Protein AF-A0A3C0VYG6-F1 (afdb_monomer)

Mean predicted aligned error: 3.46 Å

Structure (mmCIF, N/CA/C/O backbone):
data_AF-A0A3C0VYG6-F1
#
_entry.id   AF-A0A3C0VYG6-F1
#
loop_
_atom_site.group_PDB
_atom_site.id
_atom_site.type_symbol
_atom_site.label_atom_id
_atom_site.label_alt_id
_atom_site.label_comp_id
_atom_site.label_asym_id
_atom_site.label_entity_id
_atom_site.label_seq_id
_atom_site.pdbx_PDB_ins_code
_atom_site.Cartn_x
_atom_site.Cartn_y
_atom_site.Cartn_z
_atom_site.occupancy
_atom_site.B_iso_or_equiv
_atom_site.auth_seq_id
_atom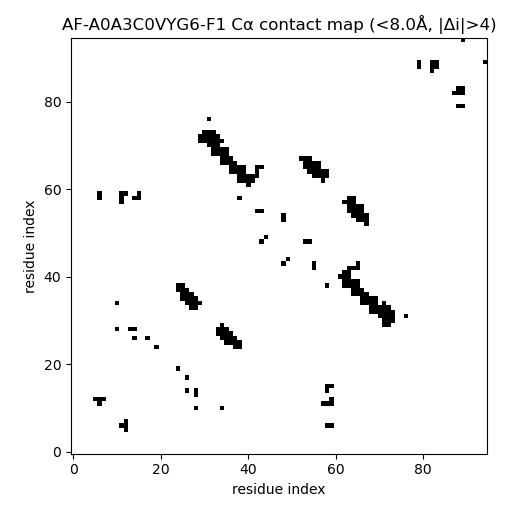_site.auth_comp_id
_atom_site.auth_asym_id
_atom_site.auth_atom_id
_atom_site.pdbx_PDB_model_num
ATOM 1 N N . VAL A 1 1 ? -26.037 -1.979 -20.488 1.00 85.62 1 VAL A N 1
ATOM 2 C CA . VAL A 1 1 ? -24.794 -2.259 -19.729 1.00 85.62 1 VAL A CA 1
ATOM 3 C C . VAL A 1 1 ? -24.989 -1.701 -18.334 1.00 85.62 1 VAL A C 1
ATOM 5 O O . VAL A 1 1 ? -25.459 -0.575 -18.238 1.00 85.62 1 VAL A O 1
ATOM 8 N N . ASN A 1 2 ? -24.693 -2.478 -17.292 1.00 95.00 2 ASN A N 1
ATOM 9 C CA . ASN A 1 2 ? -24.775 -2.016 -15.905 1.00 95.00 2 ASN A CA 1
ATOM 10 C C . ASN A 1 2 ? -23.393 -1.535 -15.453 1.00 95.00 2 ASN A C 1
ATOM 12 O O . ASN A 1 2 ? -22.405 -2.222 -15.699 1.00 95.00 2 ASN A O 1
ATOM 16 N N . VAL A 1 3 ? -23.335 -0.372 -14.803 1.00 96.19 3 VAL A N 1
ATOM 17 C CA . VAL A 1 3 ? -22.115 0.186 -14.203 1.00 96.19 3 VAL A CA 1
ATOM 18 C C . VAL A 1 3 ? -22.290 0.155 -12.691 1.00 96.19 3 VAL A C 1
ATOM 20 O O . VAL A 1 3 ? -23.285 0.661 -12.178 1.00 96.19 3 VAL A O 1
ATOM 23 N N . VAL A 1 4 ? -21.341 -0.460 -11.988 1.00 95.19 4 VAL A N 1
ATOM 24 C CA . VAL A 1 4 ? -21.370 -0.617 -10.529 1.00 95.19 4 VAL A CA 1
ATOM 25 C C . VAL A 1 4 ? -20.215 0.173 -9.929 1.00 95.19 4 VAL A C 1
ATOM 27 O O . VAL A 1 4 ? -19.079 0.047 -10.382 1.00 95.19 4 VAL A O 1
ATOM 30 N N . ALA A 1 5 ? -20.501 0.973 -8.903 1.00 93.75 5 ALA A N 1
ATOM 31 C CA . ALA A 1 5 ? -19.471 1.621 -8.104 1.00 93.75 5 ALA A CA 1
ATOM 32 C C . ALA A 1 5 ? -18.885 0.604 -7.112 1.00 93.75 5 ALA A C 1
ATOM 34 O O . ALA A 1 5 ? -19.516 0.268 -6.112 1.00 93.75 5 ALA A O 1
ATOM 35 N N . SER A 1 6 ? -17.698 0.083 -7.420 1.00 92.75 6 SER A N 1
ATOM 36 C CA . SER A 1 6 ? -16.903 -0.734 -6.500 1.00 92.75 6 SER A CA 1
ATOM 37 C C . SER A 1 6 ? -16.096 0.151 -5.539 1.00 92.75 6 SER A C 1
ATOM 39 O O . SER A 1 6 ? -16.259 1.372 -5.500 1.00 92.75 6 SER A O 1
ATOM 41 N N . LEU A 1 7 ? -15.168 -0.455 -4.794 1.00 93.56 7 LEU A N 1
ATOM 42 C CA . LEU A 1 7 ? -14.070 0.277 -4.163 1.00 93.56 7 LEU A CA 1
ATOM 43 C C . LEU A 1 7 ? -13.212 0.910 -5.267 1.00 93.56 7 LEU A C 1
ATOM 45 O O . LEU A 1 7 ? -12.397 0.237 -5.891 1.00 93.56 7 LEU A O 1
ATOM 49 N N . SER A 1 8 ? -13.466 2.185 -5.562 1.00 93.94 8 SER A N 1
ATOM 50 C CA . SER A 1 8 ? -12.815 2.916 -6.658 1.00 93.94 8 SER A CA 1
ATOM 51 C C . SER A 1 8 ? -11.361 3.273 -6.355 1.00 93.94 8 SER A C 1
ATOM 53 O O . SER A 1 8 ? -10.582 3.490 -7.279 1.00 93.94 8 SER A O 1
ATOM 55 N N . HIS A 1 9 ? -10.993 3.312 -5.073 1.00 95.06 9 HIS A N 1
ATOM 56 C CA . HIS A 1 9 ? -9.601 3.367 -4.657 1.00 95.06 9 HIS A CA 1
ATOM 57 C C . HIS A 1 9 ? -8.968 1.976 -4.790 1.00 95.06 9 HIS A C 1
ATOM 59 O O . HIS A 1 9 ? -9.416 1.016 -4.159 1.00 95.06 9 HIS A O 1
ATOM 65 N N . ASP A 1 10 ? -7.913 1.875 -5.592 1.00 93.25 10 ASP A N 1
ATOM 66 C CA . ASP A 1 10 ? -7.226 0.624 -5.915 1.00 93.25 10 ASP A CA 1
ATOM 67 C C . ASP A 1 10 ? -6.709 -0.123 -4.675 1.00 93.25 10 ASP A C 1
ATOM 69 O O . ASP A 1 10 ? -6.926 -1.328 -4.555 1.00 93.25 10 ASP A O 1
ATOM 73 N N . THR A 1 11 ? -6.124 0.579 -3.701 1.00 93.25 11 THR A N 1
ATOM 74 C CA . THR A 1 11 ? -5.649 -0.036 -2.454 1.00 93.25 11 THR A CA 1
ATOM 75 C C . THR A 1 11 ? -6.812 -0.561 -1.617 1.00 93.25 11 THR A C 1
ATOM 77 O O . THR A 1 11 ? -6.693 -1.622 -1.012 1.00 93.25 11 THR A O 1
ATOM 80 N N . ALA A 1 12 ? -7.961 0.124 -1.607 1.00 94.31 12 ALA A N 1
ATOM 81 C CA . ALA A 1 12 ? -9.144 -0.384 -0.914 1.00 94.31 12 ALA A CA 1
ATOM 82 C C . ALA A 1 12 ? -9.635 -1.690 -1.556 1.00 94.31 12 ALA A C 1
ATOM 84 O O . ALA A 1 12 ? -9.942 -2.645 -0.847 1.00 94.31 12 ALA A O 1
ATOM 85 N N . CYS A 1 13 ? -9.648 -1.750 -2.890 1.00 94.94 13 CYS A N 1
ATOM 86 C CA . CYS A 1 13 ? -9.995 -2.955 -3.640 1.00 94.94 13 CYS A CA 1
ATOM 87 C C . CYS A 1 13 ? -9.012 -4.109 -3.372 1.00 94.94 13 CYS A C 1
ATOM 89 O O . CYS A 1 13 ? -9.440 -5.231 -3.111 1.00 94.94 13 CYS A O 1
ATOM 91 N N . ALA A 1 14 ? -7.704 -3.830 -3.368 1.00 94.62 14 ALA A N 1
ATOM 92 C CA . ALA A 1 14 ? -6.667 -4.825 -3.095 1.00 94.62 14 ALA A CA 1
ATOM 93 C C . ALA A 1 14 ? -6.784 -5.418 -1.682 1.00 94.62 14 ALA A C 1
ATOM 95 O O . ALA A 1 14 ? -6.713 -6.633 -1.516 1.00 94.62 14 ALA A O 1
ATOM 96 N N . VAL A 1 15 ? -7.007 -4.568 -0.675 1.00 94.94 15 VAL A N 1
ATOM 97 C CA . VAL A 1 15 ? -7.158 -4.986 0.728 1.00 94.94 15 VAL A CA 1
ATOM 98 C C . VAL A 1 15 ? -8.434 -5.806 0.924 1.00 94.94 15 VAL A C 1
ATOM 100 O O . VAL A 1 15 ? -8.385 -6.839 1.580 1.00 94.94 15 VAL A O 1
ATOM 103 N N . ALA A 1 16 ? -9.548 -5.422 0.291 1.00 94.25 16 ALA A N 1
ATOM 104 C CA . ALA A 1 16 ? -10.799 -6.184 0.352 1.00 94.25 16 ALA A CA 1
ATOM 105 C C . ALA A 1 16 ? -10.696 -7.591 -0.271 1.00 94.25 16 ALA A C 1
ATOM 107 O O . ALA A 1 16 ? -11.512 -8.458 0.032 1.00 94.25 16 ALA A O 1
ATOM 108 N N . ALA A 1 17 ? -9.709 -7.822 -1.141 1.00 94.62 17 ALA A N 1
ATOM 109 C CA . ALA A 1 17 ? -9.425 -9.128 -1.727 1.00 94.62 17 ALA A CA 1
ATOM 110 C C . ALA A 1 17 ? -8.437 -9.973 -0.896 1.00 94.62 17 ALA A C 1
ATOM 112 O O . ALA A 1 17 ? -8.184 -11.126 -1.255 1.00 94.62 17 ALA A O 1
ATOM 113 N N . CYS A 1 18 ? -7.852 -9.436 0.185 1.00 94.75 18 CYS A N 1
ATOM 114 C CA . CYS A 1 18 ? -6.943 -10.200 1.037 1.00 94.75 18 CYS A CA 1
ATOM 115 C C . CYS A 1 18 ? -7.696 -11.342 1.746 1.00 94.75 18 CYS A C 1
ATOM 117 O O . CYS A 1 18 ? -8.712 -11.093 2.391 1.00 94.75 18 CYS A O 1
ATOM 119 N N . PRO A 1 19 ? -7.186 -12.587 1.708 1.00 94.19 19 PRO A N 1
ATOM 120 C CA . PRO A 1 19 ? -7.843 -13.746 2.311 1.00 94.19 19 PRO A CA 1
ATOM 121 C C . PRO A 1 19 ? -7.551 -13.842 3.820 1.00 94.19 19 PRO A C 1
ATOM 123 O O . PRO A 1 19 ? -7.186 -14.900 4.327 1.00 94.19 19 PRO A O 1
ATOM 126 N N . ALA A 1 20 ? -7.613 -12.720 4.536 1.00 91.69 20 ALA A N 1
ATOM 127 C CA . ALA A 1 20 ? -7.383 -12.701 5.973 1.00 91.69 20 ALA A CA 1
ATOM 128 C C . ALA A 1 20 ? -8.600 -13.290 6.703 1.00 91.69 20 ALA A C 1
ATOM 130 O O . ALA A 1 20 ? -9.721 -12.827 6.529 1.00 91.69 20 ALA A O 1
ATOM 131 N N . GLU A 1 21 ? -8.373 -14.309 7.532 1.00 89.31 21 GLU A N 1
ATOM 132 C CA . GLU A 1 21 ? -9.440 -14.991 8.287 1.00 89.31 21 GLU A CA 1
ATOM 133 C C . GLU A 1 21 ? -9.496 -14.576 9.765 1.00 89.31 21 GLU A C 1
ATOM 135 O O . GLU A 1 21 ? -10.397 -14.981 10.496 1.00 89.31 21 GLU A O 1
ATOM 140 N N . SER A 1 22 ? -8.522 -13.790 10.232 1.00 90.75 22 SER A N 1
ATOM 141 C CA . SER A 1 22 ? -8.424 -13.359 11.629 1.00 90.75 22 SER A CA 1
ATOM 142 C C . SER A 1 22 ? -8.308 -11.849 11.726 1.00 90.75 22 SER A C 1
ATOM 144 O O . SER A 1 22 ? -7.659 -11.244 10.880 1.00 90.75 22 SER A O 1
ATOM 146 N N . ASP A 1 23 ? -8.775 -11.275 12.832 1.00 85.81 23 ASP A N 1
ATOM 147 C CA . ASP A 1 23 ? -8.655 -9.838 13.118 1.00 85.81 23 ASP A CA 1
ATOM 148 C C . ASP A 1 23 ? -7.212 -9.384 13.411 1.00 85.81 23 ASP A C 1
ATOM 150 O O . ASP A 1 23 ? -6.930 -8.191 13.505 1.00 85.81 23 ASP A O 1
ATOM 154 N N . ARG A 1 24 ? -6.263 -10.318 13.569 1.00 91.06 24 ARG A N 1
ATOM 155 C CA . ARG A 1 24 ? -4.842 -10.014 13.796 1.00 91.06 24 ARG A CA 1
ATOM 156 C C . ARG A 1 24 ? -4.030 -10.251 12.540 1.00 91.06 24 ARG A C 1
ATOM 158 O O . ARG A 1 24 ? -3.291 -11.228 12.430 1.00 91.06 24 ARG A O 1
ATOM 165 N N . TRP A 1 25 ? -4.148 -9.320 11.610 1.00 94.88 25 TRP A N 1
ATOM 166 C CA . TRP A 1 25 ? -3.433 -9.364 10.348 1.00 94.88 25 TRP A CA 1
ATOM 167 C C . TRP A 1 25 ? -2.948 -7.975 9.946 1.00 94.88 25 TRP A C 1
ATOM 169 O O . TRP A 1 25 ? -3.426 -6.955 10.437 1.00 94.88 25 TRP A O 1
ATOM 179 N N . ALA A 1 26 ? -1.975 -7.958 9.047 1.00 96.19 26 ALA A N 1
ATOM 180 C CA . ALA A 1 26 ? -1.496 -6.764 8.377 1.00 96.19 26 ALA A CA 1
ATOM 181 C C . ALA A 1 26 ? -1.342 -7.081 6.894 1.00 96.19 26 ALA A C 1
ATOM 183 O O . ALA A 1 26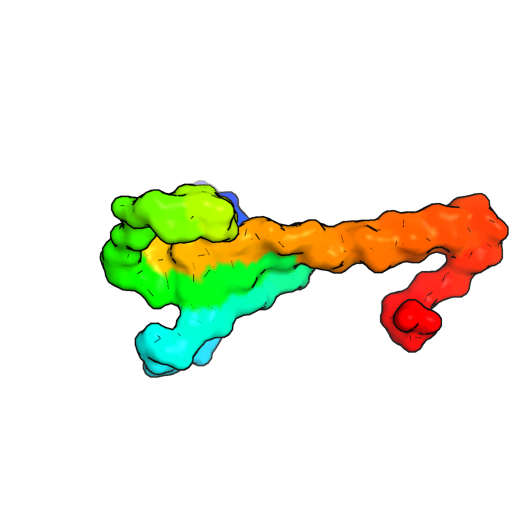 ? -1.110 -8.234 6.522 1.00 96.19 26 ALA A O 1
ATOM 184 N N . TYR A 1 27 ? -1.425 -6.058 6.054 1.00 96.00 27 TYR A N 1
ATOM 185 C CA . TYR A 1 27 ? -1.158 -6.186 4.628 1.00 96.00 27 TYR A CA 1
ATOM 186 C C . TYR A 1 27 ? 0.028 -5.336 4.208 1.00 96.00 27 TYR A C 1
ATOM 188 O O . TYR A 1 27 ? 0.356 -4.321 4.824 1.00 9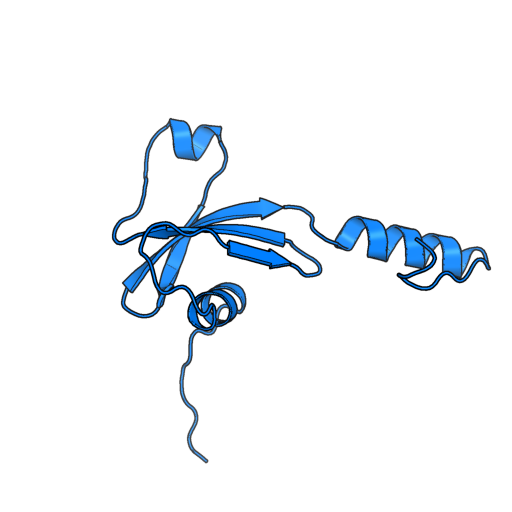6.00 27 TYR A O 1
ATOM 196 N N . ILE A 1 28 ? 0.621 -5.744 3.090 1.00 96.50 28 ILE A N 1
ATOM 197 C CA . ILE A 1 28 ? 1.455 -4.892 2.255 1.00 96.50 28 ILE A CA 1
ATOM 198 C C . ILE A 1 28 ? 0.951 -4.997 0.815 1.00 96.50 28 ILE A C 1
ATOM 200 O O . ILE A 1 28 ? 1.131 -6.013 0.147 1.00 96.50 28 ILE A O 1
ATOM 204 N N . SER A 1 29 ? 0.283 -3.950 0.335 1.00 94.12 29 SER A N 1
ATOM 205 C CA . SER A 1 29 ? -0.064 -3.832 -1.082 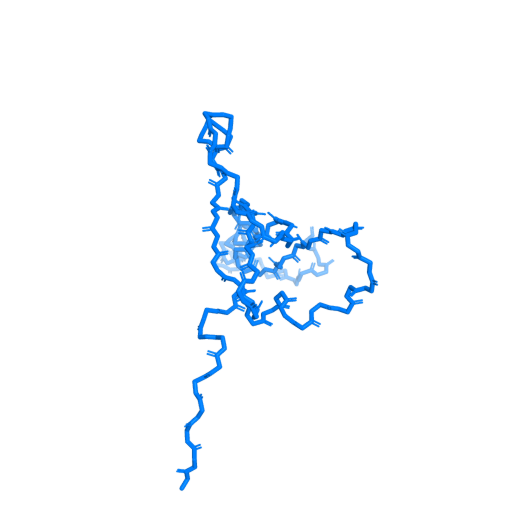1.00 94.12 29 SER A CA 1
ATOM 206 C C . SER A 1 29 ? 1.181 -3.344 -1.811 1.00 94.12 29 SER A C 1
ATOM 208 O O . SER A 1 29 ? 1.601 -2.211 -1.584 1.00 94.12 29 SER A O 1
ATOM 210 N N . SER A 1 30 ? 1.836 -4.212 -2.588 1.00 94.06 30 SER A N 1
ATOM 211 C CA . SER A 1 30 ? 3.159 -3.945 -3.163 1.00 94.06 30 SER A CA 1
ATOM 212 C C . SER A 1 30 ? 3.096 -3.744 -4.675 1.00 94.06 30 SER A C 1
ATOM 214 O O . SER A 1 30 ? 2.865 -4.688 -5.429 1.00 94.06 30 SER A O 1
ATOM 216 N N . GLY A 1 31 ? 3.331 -2.512 -5.117 1.00 91.88 31 GLY A N 1
ATOM 217 C CA . GLY A 1 31 ? 3.462 -2.142 -6.521 1.00 91.88 31 GLY A CA 1
ATOM 218 C C . GLY A 1 31 ? 4.520 -1.058 -6.696 1.00 91.88 31 GLY A C 1
ATOM 219 O O . GLY A 1 31 ? 5.543 -1.053 -6.009 1.00 91.88 31 GLY A O 1
ATOM 220 N N . THR A 1 32 ? 4.268 -0.117 -7.611 1.00 90.25 32 THR A N 1
ATOM 221 C CA . THR A 1 32 ? 5.095 1.093 -7.737 1.00 90.25 32 THR A CA 1
ATOM 222 C C . THR A 1 32 ? 5.211 1.803 -6.397 1.00 90.25 32 THR A C 1
ATOM 224 O O . THR A 1 32 ? 6.320 2.079 -5.966 1.00 90.25 32 THR A O 1
ATOM 227 N N . TRP A 1 33 ? 4.080 1.996 -5.720 1.00 90.44 33 TRP A N 1
ATOM 228 C CA . TRP A 1 33 ? 4.018 2.335 -4.304 1.00 90.44 33 TRP A CA 1
ATOM 229 C C . TRP A 1 33 ? 3.793 1.067 -3.488 1.00 90.44 33 TRP A C 1
ATOM 231 O O . TRP A 1 33 ? 3.140 0.134 -3.959 1.00 90.44 33 TRP A O 1
ATOM 241 N N . SER A 1 34 ? 4.283 1.055 -2.252 1.00 94.94 34 SER A N 1
ATOM 242 C CA . SER A 1 34 ? 3.883 0.048 -1.274 1.00 94.94 34 SER A CA 1
ATOM 243 C C . SER A 1 34 ? 3.071 0.704 -0.166 1.00 94.94 34 SER A C 1
ATOM 245 O O . SER A 1 34 ? 3.454 1.751 0.348 1.00 94.94 34 SER A O 1
ATOM 247 N N . LEU A 1 35 ? 1.954 0.095 0.220 1.00 95.94 35 LEU A N 1
ATOM 248 C CA . LEU A 1 35 ? 1.151 0.545 1.356 1.00 95.94 35 LEU A CA 1
ATOM 249 C C . LEU A 1 35 ? 1.098 -0.582 2.374 1.00 95.94 35 LEU A C 1
ATOM 251 O O . LEU A 1 35 ? 0.600 -1.666 2.068 1.00 95.94 35 LEU A O 1
ATOM 255 N N . MET A 1 36 ? 1.636 -0.323 3.564 1.00 97.50 36 MET A N 1
ATOM 256 C CA . MET A 1 36 ? 1.625 -1.271 4.673 1.00 97.50 36 MET A CA 1
ATOM 257 C C . MET A 1 36 ? 0.668 -0.777 5.749 1.00 97.50 36 MET A C 1
ATOM 259 O O . MET A 1 36 ? 0.758 0.382 6.164 1.00 97.50 36 MET A O 1
ATOM 263 N N . GLY A 1 37 ? -0.237 -1.641 6.200 1.00 97.12 37 GLY A N 1
ATOM 264 C CA . GLY A 1 37 ? -1.271 -1.227 7.136 1.00 97.12 37 GLY A CA 1
ATOM 265 C C . GLY A 1 37 ? -2.064 -2.358 7.770 1.00 97.12 37 GLY A C 1
ATOM 266 O O . GLY A 1 37 ? -1.794 -3.542 7.560 1.00 97.12 37 GLY A O 1
ATOM 267 N N . LEU A 1 38 ? -3.044 -1.935 8.562 1.00 96.88 38 LEU A N 1
ATOM 268 C CA . LEU A 1 38 ? -4.020 -2.759 9.268 1.00 96.88 38 LEU A CA 1
ATOM 269 C C . LEU A 1 38 ? -5.429 -2.386 8.797 1.00 96.88 38 LEU A C 1
ATOM 271 O O . LEU A 1 38 ? -5.659 -1.256 8.354 1.00 96.88 38 LEU A O 1
ATOM 275 N N . GLU A 1 39 ? -6.369 -3.318 8.925 1.00 96.25 39 GLU A N 1
ATOM 276 C CA . GLU A 1 39 ? -7.802 -3.034 8.832 1.00 96.25 39 GLU A CA 1
ATOM 277 C C . GLU A 1 39 ? -8.403 -3.011 10.244 1.00 96.25 39 GLU A C 1
ATOM 279 O O . GLU A 1 39 ? -8.222 -3.945 11.021 1.00 96.25 39 GLU A O 1
ATOM 284 N N . LEU A 1 40 ? -9.062 -1.909 10.594 1.00 95.94 40 LEU A N 1
ATOM 285 C CA . LEU A 1 40 ? -9.599 -1.607 11.918 1.00 95.94 40 LEU A CA 1
ATOM 286 C C . LEU A 1 40 ? -11.086 -1.257 11.814 1.00 95.94 40 LEU A C 1
ATOM 288 O O . LEU A 1 40 ? -11.558 -0.807 10.771 1.00 95.94 40 LEU A O 1
ATOM 292 N N . SER A 1 41 ? -11.825 -1.398 12.913 1.00 95.56 41 SER A N 1
ATOM 293 C CA . SER A 1 41 ? -13.222 -0.949 12.988 1.00 95.56 41 SER A CA 1
ATOM 294 C C . SER A 1 41 ? -13.363 0.569 13.143 1.00 95.56 41 SER A C 1
ATOM 296 O O . SER A 1 41 ? -14.398 1.122 12.788 1.00 95.56 41 SER A O 1
ATOM 298 N N . GLU A 1 42 ? -12.344 1.247 13.679 1.00 97.38 42 GLU A N 1
ATOM 299 C CA . GLU A 1 42 ? -12.367 2.678 14.001 1.00 97.38 42 GLU A CA 1
ATOM 300 C C . GLU A 1 42 ? -11.015 3.343 13.685 1.00 97.38 42 GLU A C 1
ATOM 302 O O . GLU A 1 42 ? -9.976 2.674 13.720 1.00 97.38 42 GLU A O 1
ATOM 307 N N . PRO A 1 43 ? -10.995 4.652 13.369 1.00 97.81 43 PRO A N 1
ATOM 308 C CA . PRO A 1 43 ? -9.762 5.353 13.036 1.00 97.81 43 PRO A CA 1
ATOM 309 C C . PRO A 1 43 ? -8.929 5.665 14.279 1.00 97.81 43 PRO A C 1
ATOM 311 O O . PRO A 1 43 ? -9.461 5.985 15.341 1.00 97.81 43 PRO A O 1
ATOM 314 N N . ILE A 1 44 ? -7.604 5.674 14.126 1.00 98.06 44 ILE A N 1
ATOM 315 C CA . ILE A 1 44 ? -6.686 6.126 15.175 1.00 98.06 44 ILE A CA 1
ATOM 316 C C . ILE A 1 44 ? -6.252 7.561 14.873 1.00 98.06 44 ILE A C 1
ATOM 318 O O . ILE A 1 44 ? -5.466 7.818 13.961 1.00 98.06 44 ILE A O 1
ATOM 322 N N . VAL A 1 45 ? -6.767 8.508 15.660 1.00 98.12 45 VAL A N 1
ATOM 323 C CA . VAL A 1 45 ? -6.521 9.950 15.498 1.00 98.12 45 VAL A CA 1
ATOM 324 C C . VAL A 1 45 ? -5.817 10.487 16.743 1.00 98.12 45 VAL A C 1
ATOM 326 O O . VAL A 1 45 ? -6.430 11.063 17.637 1.00 98.12 45 VAL A O 1
ATOM 329 N N . THR A 1 46 ? -4.510 10.246 16.822 1.00 98.44 46 THR A N 1
ATOM 330 C CA . THR A 1 46 ? -3.654 10.642 17.952 1.00 98.44 46 THR A CA 1
ATOM 331 C C . THR A 1 46 ? -2.441 11.439 17.477 1.00 98.44 46 THR A C 1
ATOM 333 O O . THR A 1 46 ? -2.054 11.352 16.307 1.00 98.44 46 THR A O 1
ATOM 336 N N . ASP A 1 47 ? -1.792 12.176 18.386 1.00 98.62 47 ASP A N 1
ATOM 337 C CA . ASP A 1 47 ? -0.524 12.859 18.085 1.00 98.62 47 ASP A CA 1
ATOM 338 C C . ASP A 1 47 ? 0.545 11.872 17.596 1.00 98.62 47 ASP A C 1
ATOM 340 O O . ASP A 1 47 ? 1.239 12.160 16.625 1.00 98.62 47 ASP A O 1
ATOM 344 N N . ALA A 1 48 ? 0.595 10.665 18.170 1.00 98.38 48 ALA A N 1
ATOM 345 C CA . ALA A 1 48 ? 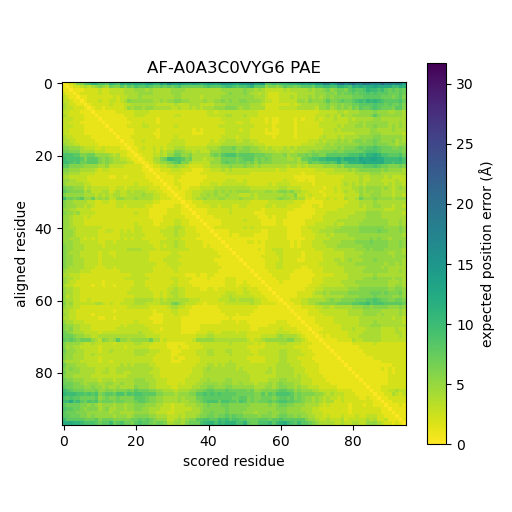1.498 9.608 17.723 1.00 98.38 48 ALA A CA 1
ATOM 346 C C . ALA A 1 48 ? 1.236 9.186 16.265 1.00 98.38 48 ALA A C 1
ATOM 348 O O . ALA A 1 48 ? 2.184 9.013 15.502 1.00 98.38 48 ALA A O 1
ATOM 349 N N . CYS A 1 49 ? -0.029 9.062 15.837 1.00 97.62 49 CYS A N 1
ATOM 350 C CA . CYS A 1 49 ? -0.344 8.774 14.431 1.00 97.62 49 CYS A CA 1
ATOM 351 C C . CYS A 1 49 ? 0.113 9.899 13.499 1.00 97.62 49 CYS A C 1
ATOM 353 O O . CYS A 1 49 ? 0.655 9.617 12.430 1.00 97.62 49 CYS A O 1
ATOM 355 N N . ARG A 1 50 ? -0.053 11.162 13.914 1.00 97.69 50 ARG A N 1
ATOM 356 C CA . ARG A 1 50 ? 0.428 12.326 13.156 1.00 97.69 50 ARG A CA 1
ATOM 357 C C . ARG A 1 50 ? 1.952 12.333 13.048 1.00 97.69 50 ARG A C 1
ATOM 359 O O . ARG A 1 50 ? 2.480 12.467 11.949 1.00 97.69 50 ARG A O 1
ATOM 366 N N . GLU A 1 51 ? 2.653 12.190 14.169 1.00 98.44 51 GLU A N 1
ATOM 367 C CA . GLU A 1 51 ? 4.122 12.201 14.244 1.00 98.44 51 GLU A CA 1
ATOM 368 C C . GLU A 1 51 ? 4.741 11.064 13.436 1.00 98.44 51 GLU A C 1
ATOM 370 O O . GLU A 1 51 ? 5.722 11.258 12.719 1.00 98.44 51 GLU A O 1
ATOM 375 N N . LEU A 1 52 ? 4.123 9.886 13.494 1.00 97.69 52 LEU A N 1
ATOM 376 C CA . LEU A 1 52 ? 4.536 8.731 12.713 1.00 97.69 52 LEU A CA 1
ATOM 377 C C . LEU A 1 52 ? 4.016 8.768 11.272 1.00 97.69 52 LEU A C 1
ATOM 379 O O . LEU A 1 52 ? 4.348 7.856 10.521 1.00 97.69 52 LEU A O 1
ATOM 383 N N . ASN A 1 53 ? 3.275 9.798 10.856 1.00 97.31 53 ASN A N 1
ATOM 384 C CA . ASN A 1 53 ? 2.766 9.980 9.494 1.00 97.31 53 ASN A CA 1
ATOM 385 C C . ASN A 1 53 ? 1.900 8.802 9.001 1.00 97.31 53 ASN A C 1
ATOM 387 O O . ASN A 1 53 ? 2.083 8.303 7.895 1.00 97.31 53 ASN A O 1
ATOM 391 N N . PHE A 1 54 ? 0.993 8.315 9.847 1.00 98.25 54 PHE A N 1
ATOM 392 C CA . PHE A 1 54 ? -0.042 7.366 9.432 1.00 98.25 54 PHE A CA 1
ATOM 393 C C . PHE A 1 54 ? -1.235 8.096 8.813 1.00 98.25 54 PHE A C 1
ATOM 395 O O . PHE A 1 54 ? -1.573 9.214 9.206 1.00 98.25 54 PHE A O 1
ATOM 402 N N . THR A 1 55 ? -1.915 7.421 7.891 1.00 97.69 55 THR A N 1
ATOM 403 C CA . THR A 1 55 ? -3.209 7.845 7.350 1.00 97.69 55 THR A CA 1
ATOM 404 C C . THR A 1 55 ? -4.303 6.858 7.746 1.00 97.69 55 THR A C 1
ATOM 406 O O . THR A 1 55 ? -4.037 5.670 7.932 1.00 97.69 55 THR A O 1
ATOM 409 N N . ASN A 1 56 ? -5.530 7.360 7.879 1.00 98.06 56 ASN A N 1
ATOM 410 C CA . ASN A 1 56 ? -6.733 6.571 8.122 1.00 98.06 56 ASN A CA 1
ATOM 411 C C . ASN A 1 56 ? -7.627 6.691 6.884 1.00 98.06 56 ASN A C 1
ATOM 413 O O . ASN A 1 56 ? -8.268 7.722 6.684 1.00 98.06 56 ASN A O 1
ATOM 417 N N . GLU A 1 57 ? -7.666 5.660 6.047 1.00 97.50 57 GLU A N 1
ATOM 418 C CA . GLU A 1 57 ? -8.505 5.642 4.848 1.00 97.50 57 GLU A CA 1
ATOM 419 C C . GLU A 1 57 ? -9.732 4.749 5.029 1.00 97.50 57 GLU A C 1
ATOM 421 O O . GLU A 1 57 ? -9.692 3.770 5.764 1.00 97.50 57 GLU A O 1
ATOM 426 N N . ILE A 1 58 ? -10.818 5.031 4.313 1.00 96.56 58 ILE A N 1
ATOM 427 C CA . ILE A 1 58 ? -12.015 4.183 4.352 1.00 96.56 58 ILE A CA 1
ATOM 428 C C . ILE A 1 58 ? -11.770 2.905 3.526 1.00 96.56 58 ILE A C 1
ATOM 430 O O . ILE A 1 58 ? -11.161 2.942 2.446 1.00 96.56 58 ILE A O 1
ATOM 434 N N . GLY A 1 59 ? -12.201 1.766 4.064 1.00 94.75 59 GLY A N 1
ATOM 435 C CA . GLY A 1 59 ? -12.169 0.441 3.450 1.00 94.75 59 GLY A CA 1
ATOM 436 C C . GLY A 1 59 ? -13.564 -0.121 3.161 1.00 94.75 59 GLY A C 1
ATOM 437 O O . GLY A 1 59 ? -14.564 0.603 3.116 1.00 94.75 59 GLY A O 1
ATOM 438 N N . TYR A 1 60 ? -13.627 -1.426 2.902 1.00 94.44 60 TYR A N 1
ATOM 439 C CA . TYR A 1 60 ? -14.881 -2.119 2.608 1.00 94.44 60 TYR A CA 1
ATOM 440 C C . TYR A 1 60 ? -15.781 -2.194 3.846 1.00 94.44 60 TYR A C 1
ATOM 442 O O . TYR A 1 60 ? -15.307 -2.331 4.968 1.00 94.44 60 TYR A O 1
ATOM 450 N N . GLY A 1 61 ? -17.101 -2.098 3.659 1.00 93.31 61 GLY A N 1
ATOM 451 C CA . GLY A 1 61 ? -18.055 -2.255 4.764 1.00 93.31 61 GLY A CA 1
ATOM 452 C C . GLY A 1 61 ? -17.937 -1.204 5.879 1.00 93.31 61 GLY A C 1
ATOM 453 O O . GLY A 1 61 ? -18.464 -1.425 6.963 1.00 93.31 61 GLY A O 1
ATOM 454 N N . GLY A 1 62 ? -17.266 -0.073 5.628 1.00 93.50 62 GLY A N 1
ATOM 455 C CA . GLY A 1 62 ? -17.028 0.968 6.631 1.00 93.50 62 GLY A CA 1
ATOM 456 C C . GLY A 1 62 ? -15.801 0.731 7.515 1.00 93.50 62 GLY A C 1
ATOM 457 O O . GLY A 1 62 ? -15.623 1.468 8.481 1.00 93.50 62 GLY A O 1
ATOM 458 N N . SER A 1 63 ? -14.953 -0.252 7.190 1.00 95.19 63 SER A N 1
ATOM 459 C CA . SER A 1 63 ? -13.668 -0.443 7.865 1.00 95.19 63 SER A CA 1
ATOM 460 C C . SER A 1 63 ? -12.735 0.758 7.674 1.00 95.19 63 SER A C 1
ATOM 462 O O . SER A 1 63 ? -12.903 1.579 6.764 1.00 95.19 63 SER A O 1
ATOM 464 N N . ILE A 1 64 ? -11.721 0.851 8.531 1.00 97.50 64 ILE A N 1
ATOM 465 C CA . ILE A 1 64 ? -10.647 1.832 8.441 1.00 97.50 64 ILE A CA 1
ATOM 466 C C . ILE A 1 64 ? -9.335 1.130 8.132 1.00 97.50 64 ILE A C 1
ATOM 468 O O . ILE A 1 64 ? -8.908 0.210 8.819 1.00 97.50 64 ILE A O 1
ATOM 472 N N . ARG A 1 65 ? -8.649 1.623 7.113 1.00 97.06 65 ARG A N 1
ATOM 473 C CA . ARG A 1 65 ? -7.304 1.223 6.735 1.00 97.06 65 ARG A CA 1
ATOM 474 C C . ARG A 1 65 ? -6.312 2.213 7.338 1.00 97.06 65 ARG A C 1
ATOM 476 O O . ARG A 1 65 ? -6.073 3.277 6.766 1.00 97.06 65 ARG A O 1
ATOM 483 N N . LEU A 1 66 ? -5.755 1.862 8.498 1.00 98.31 66 LEU A N 1
ATOM 484 C CA . LEU A 1 66 ? -4.635 2.589 9.097 1.00 98.31 66 LEU A CA 1
ATOM 485 C C . LEU A 1 66 ? -3.345 2.135 8.414 1.00 98.31 66 LEU A C 1
ATOM 487 O O . LEU A 1 66 ? -2.955 0.974 8.552 1.00 98.31 66 LEU A O 1
ATOM 491 N N . LEU A 1 67 ? -2.683 3.022 7.677 1.00 98.00 67 LEU A N 1
ATOM 492 C CA . LEU A 1 67 ? -1.539 2.635 6.849 1.00 98.00 67 LEU A CA 1
ATOM 493 C C . LEU A 1 67 ? -0.475 3.727 6.732 1.00 98.00 67 LEU A C 1
ATOM 495 O O . LEU A 1 67 ? -0.709 4.889 7.072 1.00 98.00 67 LEU A O 1
ATOM 499 N N . LYS A 1 68 ? 0.697 3.341 6.218 1.00 97.62 68 LYS A N 1
ATOM 500 C CA . LYS A 1 68 ? 1.737 4.262 5.740 1.00 97.62 68 LYS A CA 1
ATOM 501 C C . LYS A 1 68 ? 2.085 3.994 4.287 1.00 97.62 68 LYS A C 1
ATOM 503 O O . LYS A 1 68 ? 2.258 2.843 3.879 1.00 97.62 68 LYS A O 1
ATOM 508 N N . ASN A 1 69 ? 2.274 5.078 3.543 1.00 96.50 69 ASN A N 1
ATOM 509 C CA . ASN A 1 69 ? 2.854 5.043 2.209 1.00 96.50 69 ASN A CA 1
ATOM 510 C C . ASN A 1 69 ? 4.361 4.782 2.300 1.00 96.50 69 ASN A C 1
ATOM 512 O O . ASN A 1 69 ? 5.083 5.396 3.087 1.00 96.50 69 ASN A O 1
ATOM 516 N N . ILE A 1 70 ? 4.832 3.877 1.453 1.00 96.44 70 ILE A N 1
ATOM 517 C CA . ILE A 1 70 ? 6.230 3.503 1.274 1.00 96.44 70 ILE A CA 1
ATOM 518 C C . ILE A 1 70 ? 6.529 3.647 -0.219 1.00 96.44 70 ILE A C 1
ATOM 520 O O . ILE A 1 70 ? 5.686 3.345 -1.065 1.00 96.44 70 ILE A O 1
ATOM 524 N N . ILE A 1 71 ? 7.743 4.089 -0.553 1.00 95.62 71 ILE A N 1
ATOM 525 C CA . ILE A 1 71 ? 8.171 4.310 -1.944 1.00 95.62 71 ILE A CA 1
ATOM 526 C C . ILE A 1 71 ? 8.039 3.060 -2.828 1.00 95.62 71 ILE A C 1
ATOM 528 O O . ILE A 1 71 ? 7.950 3.186 -4.039 1.00 95.62 71 ILE A O 1
ATOM 532 N N . GLY A 1 72 ? 8.016 1.870 -2.221 1.00 95.25 72 GLY A N 1
ATOM 533 C CA . GLY A 1 72 ? 7.777 0.598 -2.889 1.00 95.25 72 GLY A CA 1
ATOM 534 C C . GLY A 1 72 ? 8.827 0.246 -3.933 1.00 95.25 72 GLY A C 1
ATOM 535 O O . GLY A 1 72 ? 10.013 0.553 -3.784 1.00 95.25 72 GLY A O 1
ATOM 536 N N . LEU A 1 73 ? 8.385 -0.425 -4.997 1.00 96.56 73 LEU A N 1
ATOM 537 C CA . LEU A 1 73 ? 9.266 -0.913 -6.057 1.00 96.56 73 LEU A CA 1
ATOM 538 C C . LEU A 1 73 ? 9.683 0.182 -7.044 1.00 96.56 73 LEU A C 1
ATOM 540 O O . LEU A 1 73 ? 10.484 -0.087 -7.938 1.00 96.56 73 LEU A O 1
ATOM 544 N N . TRP A 1 74 ? 9.187 1.413 -6.902 1.00 97.25 74 TRP A N 1
ATOM 545 C CA . TRP A 1 74 ? 9.563 2.515 -7.784 1.00 97.25 74 TRP A CA 1
ATOM 546 C C . TRP A 1 74 ? 11.081 2.697 -7.901 1.00 97.25 74 TRP A C 1
ATOM 548 O O . TRP A 1 74 ? 11.591 2.862 -9.005 1.00 97.25 74 TRP A O 1
ATOM 558 N N . LEU A 1 75 ? 11.815 2.605 -6.786 1.00 96.94 75 LEU A N 1
ATOM 559 C CA . LEU A 1 75 ? 13.269 2.783 -6.792 1.00 96.94 75 LEU A CA 1
ATOM 560 C C . LEU A 1 75 ? 13.968 1.754 -7.686 1.00 96.94 75 LEU A C 1
ATOM 562 O O . LEU A 1 75 ? 14.772 2.131 -8.533 1.00 96.94 75 LEU A O 1
ATOM 566 N N . VAL A 1 76 ? 13.633 0.468 -7.550 1.00 96.31 76 VAL A N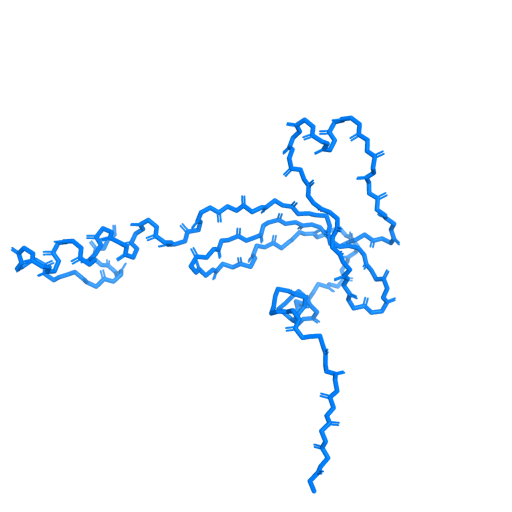 1
ATOM 567 C CA . VAL A 1 76 ? 14.243 -0.584 -8.379 1.00 96.31 76 VAL A CA 1
ATOM 568 C C . VAL A 1 76 ? 13.797 -0.478 -9.841 1.00 96.31 76 VAL A C 1
ATOM 570 O O . VAL A 1 76 ? 14.603 -0.688 -10.746 1.00 96.31 76 VAL A O 1
ATOM 573 N N . GLN A 1 77 ? 12.547 -0.076 -10.089 1.00 97.12 77 GLN A N 1
ATOM 574 C CA . GLN A 1 77 ? 12.045 0.189 -11.439 1.00 97.12 77 GLN A CA 1
ATOM 575 C C . GLN A 1 77 ? 12.819 1.325 -12.126 1.00 97.12 77 GLN A C 1
ATOM 577 O O . GLN A 1 77 ? 13.161 1.199 -13.302 1.00 97.12 77 GLN A O 1
ATOM 582 N N . GLU A 1 78 ? 13.108 2.413 -11.408 1.00 97.75 78 GLU A N 1
ATOM 583 C CA . GLU A 1 78 ? 13.879 3.546 -11.928 1.00 97.75 78 GLU A CA 1
ATOM 584 C C . GLU A 1 78 ? 15.363 3.218 -12.105 1.00 97.75 78 GLU A C 1
ATOM 586 O O . GLU A 1 78 ? 15.934 3.556 -13.139 1.00 97.75 78 GLU A O 1
ATOM 591 N N . CYS A 1 79 ? 15.982 2.486 -11.172 1.00 97.38 79 CYS A N 1
ATOM 592 C CA . CYS A 1 79 ? 17.351 1.992 -11.356 1.00 97.38 79 CYS A CA 1
ATOM 593 C C . CYS A 1 79 ? 17.467 1.155 -12.636 1.00 97.38 79 CYS A C 1
ATOM 595 O O . CYS A 1 79 ? 18.341 1.393 -13.469 1.00 97.38 79 CYS A O 1
ATOM 597 N N . ARG A 1 80 ? 16.523 0.229 -12.838 1.00 97.75 80 ARG A N 1
ATOM 598 C CA . ARG A 1 80 ? 16.460 -0.615 -14.032 1.00 97.75 80 ARG A CA 1
ATOM 599 C C . ARG A 1 80 ? 16.294 0.211 -15.313 1.00 97.75 80 ARG A C 1
ATOM 601 O O . ARG A 1 80 ? 16.990 -0.057 -16.287 1.00 97.75 80 ARG A O 1
ATOM 608 N N . ARG A 1 81 ? 15.433 1.241 -15.310 1.00 97.56 81 ARG A N 1
ATOM 609 C CA . ARG A 1 81 ? 15.280 2.185 -16.438 1.00 97.56 81 ARG A CA 1
ATOM 610 C C . ARG A 1 81 ? 16.574 2.947 -16.735 1.00 97.56 81 ARG A C 1
ATOM 612 O O . ARG A 1 81 ? 16.948 3.073 -17.899 1.00 97.56 81 ARG A O 1
ATOM 619 N N . ALA A 1 82 ? 17.262 3.433 -15.703 1.00 98.31 82 ALA A N 1
ATOM 620 C CA . ALA A 1 82 ? 18.505 4.184 -15.855 1.00 98.31 82 ALA A CA 1
ATOM 621 C C . ALA A 1 82 ? 19.645 3.321 -16.427 1.00 98.31 82 ALA A C 1
ATOM 623 O O . ALA A 1 82 ? 20.371 3.771 -17.313 1.00 98.31 82 ALA A O 1
ATOM 624 N N . TRP A 1 83 ? 19.787 2.074 -15.971 1.00 97.94 83 TRP A N 1
ATOM 625 C CA . TRP A 1 83 ? 20.798 1.150 -16.496 1.00 97.94 83 TRP A CA 1
ATOM 626 C C . TRP A 1 83 ? 20.511 0.708 -17.929 1.00 97.94 83 TRP A C 1
ATOM 628 O O . TRP A 1 83 ? 21.434 0.702 -18.746 1.00 97.94 83 TRP A O 1
ATOM 638 N N . ALA A 1 84 ? 19.242 0.441 -18.252 1.00 98.06 84 ALA A N 1
ATOM 639 C CA . ALA A 1 84 ? 18.807 0.138 -19.612 1.00 98.06 84 ALA A CA 1
ATOM 640 C C . ALA A 1 84 ? 19.159 1.277 -20.584 1.00 98.06 84 ALA A C 1
ATOM 642 O O . ALA A 1 84 ? 19.726 1.033 -21.648 1.00 98.06 84 ALA A O 1
ATOM 643 N N . ALA A 1 85 ? 18.934 2.537 -20.187 1.00 97.75 85 ALA A N 1
ATOM 644 C CA . ALA A 1 85 ? 19.333 3.707 -20.977 1.00 97.75 85 ALA A CA 1
ATOM 645 C C . ALA A 1 85 ? 20.859 3.808 -21.193 1.00 97.75 85 ALA A C 1
ATOM 647 O O . ALA A 1 85 ? 21.305 4.380 -22.185 1.00 97.75 85 ALA A O 1
ATOM 648 N N . GLY A 1 86 ? 21.658 3.231 -20.288 1.00 97.56 86 GLY A N 1
ATOM 649 C CA . GLY A 1 86 ? 23.111 3.086 -20.411 1.00 97.56 86 GLY A CA 1
ATOM 650 C C . GLY A 1 86 ? 23.572 1.818 -21.144 1.00 97.56 86 GLY A C 1
ATOM 651 O O . GLY A 1 86 ? 24.772 1.554 -21.173 1.00 97.56 86 GLY A O 1
ATOM 652 N N . GLY A 1 87 ? 22.652 1.027 -21.707 1.00 97.56 87 GLY A N 1
ATOM 653 C CA . GLY A 1 87 ? 22.946 -0.204 -22.448 1.00 97.56 87 GLY A CA 1
ATOM 654 C C . GLY A 1 87 ? 23.057 -1.474 -21.599 1.00 97.56 87 GLY A C 1
ATOM 655 O O . GLY A 1 87 ? 23.419 -2.519 -22.134 1.00 97.56 87 GLY A O 1
ATOM 656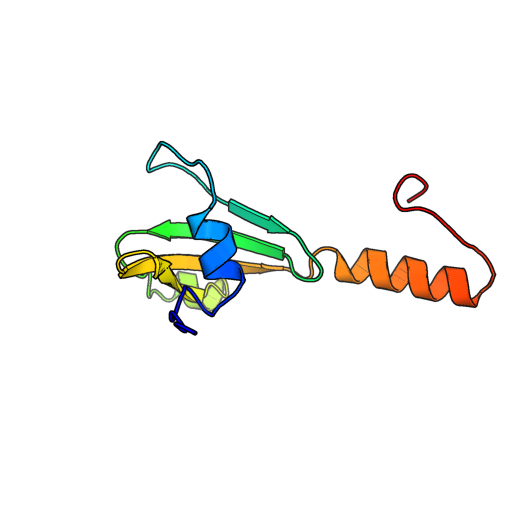 N N . ASN A 1 88 ? 22.744 -1.411 -20.300 1.00 97.12 88 ASN A N 1
ATOM 657 C CA . ASN A 1 88 ? 22.759 -2.565 -19.399 1.00 97.12 88 ASN A CA 1
ATOM 658 C C . ASN A 1 88 ? 21.322 -2.981 -19.060 1.00 97.12 88 ASN A C 1
ATOM 660 O O . ASN A 1 88 ? 20.685 -2.413 -18.173 1.00 97.12 88 ASN A O 1
ATOM 664 N N . GLU A 1 89 ? 20.806 -3.966 -19.790 1.00 96.75 89 GLU A N 1
ATOM 665 C CA . GLU A 1 89 ? 19.480 -4.543 -19.562 1.00 96.75 89 GLU A CA 1
ATOM 666 C C . GLU A 1 89 ? 19.554 -5.665 -18.521 1.00 96.75 89 GLU A C 1
ATOM 668 O O . GLU A 1 89 ? 20.240 -6.666 -18.722 1.00 96.75 89 GLU A O 1
ATOM 673 N N . TYR A 1 90 ? 18.810 -5.506 -17.427 1.00 96.94 90 TYR A N 1
ATOM 674 C CA . TYR A 1 90 ? 18.656 -6.508 -16.369 1.00 96.94 90 TYR A CA 1
ATOM 675 C C . TYR A 1 90 ? 17.192 -6.939 -16.290 1.00 96.94 90 TYR A C 1
ATOM 677 O O . TYR A 1 90 ? 16.290 -6.109 -16.435 1.00 96.94 90 TYR A O 1
ATOM 685 N N . SER A 1 91 ? 16.908 -8.213 -16.046 1.00 96.06 91 SER A N 1
ATOM 686 C CA . SER A 1 91 ? 15.586 -8.661 -15.595 1.00 96.06 91 SER A CA 1
ATOM 687 C C . SER A 1 91 ? 15.440 -8.439 -14.086 1.00 96.06 91 SER A C 1
ATOM 689 O O . SER A 1 91 ? 16.424 -8.208 -13.396 1.00 96.06 91 SER A O 1
ATOM 691 N N . TYR A 1 92 ? 14.228 -8.542 -13.530 1.00 93.12 92 TYR A N 1
ATOM 692 C CA . TYR A 1 92 ? 14.066 -8.487 -12.068 1.00 93.12 92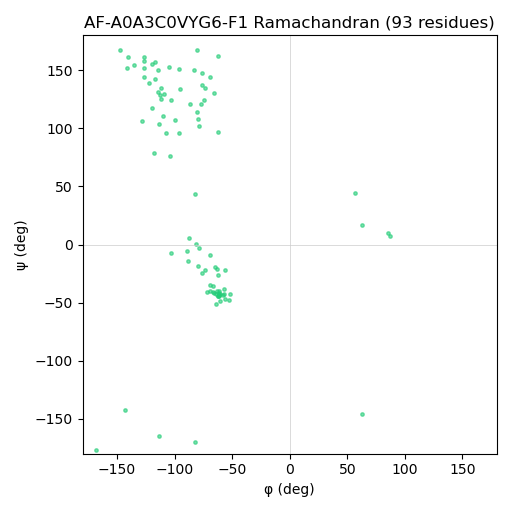 TYR A CA 1
ATOM 693 C C . TYR A 1 92 ? 14.722 -9.661 -11.331 1.00 93.12 92 TYR A C 1
ATOM 695 O O . TYR A 1 92 ? 14.941 -9.544 -10.136 1.00 93.12 92 TYR A O 1
ATOM 703 N N . ALA A 1 93 ? 15.004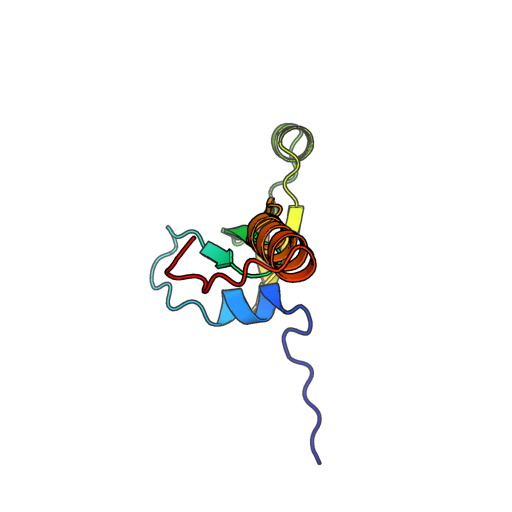 -10.778 -12.009 1.00 95.56 93 ALA A N 1
ATOM 704 C CA . ALA A 1 93 ? 15.727 -11.898 -11.408 1.00 95.56 93 ALA A CA 1
ATOM 705 C C . ALA A 1 93 ? 17.247 -11.659 -11.361 1.00 95.56 93 ALA A C 1
ATOM 707 O O . ALA A 1 93 ? 17.938 -12.339 -10.609 1.00 95.56 93 ALA A O 1
ATOM 708 N N . ASP A 1 94 ? 17.751 -10.713 -12.161 1.00 93.25 94 ASP A N 1
ATOM 709 C CA . ASP A 1 94 ? 19.167 -10.332 -12.189 1.00 93.25 94 ASP A CA 1
ATOM 710 C C . ASP A 1 94 ? 19.505 -9.228 -11.168 1.00 93.25 94 ASP A C 1
ATOM 712 O O . ASP A 1 94 ? 20.684 -8.969 -10.928 1.00 93.25 94 ASP A O 1
ATOM 716 N N . LEU A 1 95 ? 18.483 -8.557 -10.616 1.00 89.19 95 LEU A N 1
ATOM 717 C CA . LEU A 1 95 ? 18.592 -7.481 -9.621 1.00 89.19 95 LEU A CA 1
ATOM 718 C C . LEU A 1 95 ? 18.569 -8.031 -8.193 1.00 89.19 95 LEU A C 1
ATOM 720 O O . LEU A 1 95 ? 19.333 -7.488 -7.364 1.00 89.19 95 LEU A O 1
#

Solvent-accessible surface area (backbone atoms only — not comparable to full-atom values): 5842 Å² total; per-residue (Å²): 138,89,87,79,90,68,67,82,50,64,68,38,40,54,58,68,66,53,90,73,89,58,92,84,59,72,50,69,53,80,44,57,52,18,41,41,34,36,74,35,86,62,74,79,89,47,70,66,35,58,77,69,56,50,46,72,40,77,37,67,98,69,28,19,33,43,30,35,86,40,70,48,46,39,61,62,55,49,52,49,52,54,35,37,77,72,73,47,81,71,56,85,90,74,107

Sequence (95 aa):
VNVVASLSHDTACAVAACPAESDRWAYISSGTWSLMGLELSEPIVTDACRELNFTNEIGYGGSIRLLKNIIGLWLVQECRRAWAAGGNEYSYADL

pLDDT: mean 95.52, std 2.63, range [85.62, 98.62]

Radius of gyration: 17.32 Å; Cα contacts (8 Å, |Δi|>4): 128; chains: 1; bounding box: 48×28×40 Å

Nearest PDB structures (foldseek):
  2cgk-assembly1_A  TM=9.830E-01  e=9.687E-06  Escherichia coli BL21(DE3)
  4c23-assembly2_B  TM=9.257E-01  e=3.125E-05  Streptococcus pneumoniae TIGR4
  4vub-assembly1_A-2  TM=3.743E-01  e=1.339E+00  Escherichia coli
  5jlt-assembly3_D  TM=4.557E-01  e=4.595E+00  Tequatrovirus T4
  5jlt-assembly1_A  TM=4.172E-01  e=4.595E+00  Tequatrovirus T4

Secondary structure (DSSP, 8-state):
--------SHHHHHHHT----SSS--EEEESSSEEEEEEESS---SHHHHHTT-EEEE-GGG-EEEEEEE-TTHHHHHHHHHHHHTT----TTT-

Foldseek 3Di:
DDDDDDVPPPVLVVVVPDPDPDQPDWDWPADQKTKTWHKAQDDDDDPVCVVVVWDWDAHPPRITTTIDIDSHCNVVVVVQVVVVVVVDHDDPVRD